Protein AF-A0A1Q8FRW7-F1 (afdb_monomer_lite)

Sequence (78 aa):
MASMKDAMTASSPPPAPQGPNRAPARFRKPLGFIAGLMAGLALWLIIAVVTDSVVMGVFFGLVPGLAIGLGLHLTAKR

pLDDT: mean 71.66, std 13.06, range [43.88, 89.19]

Secondary structure (DSSP, 8-state):
---TTTTSS--PPPPPP--S----GGG--SHHHHHHHHHHHHHHHHHHHHHS-HHHHIIIIIHHHHHHHHHHHHHHH-

Radius of gyration: 27.77 Å; chains: 1; bounding box: 25×24×95 Å

Structure (mmCIF, N/CA/C/O backbone):
data_AF-A0A1Q8FRW7-F1
#
_entry.id   AF-A0A1Q8FRW7-F1
#
loop_
_atom_site.group_PDB
_atom_site.id
_atom_site.type_symbol
_atom_site.label_atom_id
_atom_site.label_alt_id
_atom_site.label_comp_id
_atom_site.label_asym_id
_atom_site.label_entity_id
_atom_site.label_seq_id
_atom_site.pdbx_PDB_ins_code
_atom_site.Cartn_x
_atom_site.Cartn_y
_atom_site.Cartn_z
_atom_site.occupancy
_atom_site.B_iso_or_equiv
_atom_site.auth_seq_id
_atom_site.auth_comp_id
_atom_site.auth_asym_id
_atom_site.auth_atom_id
_atom_site.pdbx_PDB_model_num
ATOM 1 N N . MET A 1 1 ? -3.436 20.045 78.799 1.00 43.88 1 MET A N 1
ATOM 2 C CA . MET A 1 1 ? -3.817 18.733 78.232 1.00 43.88 1 MET A CA 1
ATOM 3 C C . MET A 1 1 ? -4.281 18.968 76.804 1.00 43.88 1 MET A C 1
ATOM 5 O O . MET A 1 1 ? -5.426 19.348 76.601 1.00 43.88 1 MET A O 1
ATOM 9 N N . ALA A 1 2 ? -3.360 18.879 75.840 1.00 50.16 2 ALA A N 1
ATOM 10 C CA . ALA A 1 2 ? -3.681 19.024 74.422 1.00 50.16 2 ALA A CA 1
ATOM 11 C C . ALA A 1 2 ? -4.394 17.751 73.947 1.00 50.16 2 ALA A C 1
ATOM 13 O O . ALA A 1 2 ? -3.973 16.637 74.258 1.00 50.16 2 ALA A O 1
ATOM 14 N N . SER A 1 3 ? -5.536 17.952 73.300 1.00 44.12 3 SER A N 1
ATOM 15 C CA . SER A 1 3 ? -6.523 16.937 72.958 1.00 44.12 3 SER A CA 1
ATOM 16 C C . SER A 1 3 ? -5.973 15.962 71.918 1.00 44.12 3 SER A C 1
ATOM 18 O O . SER A 1 3 ? -5.552 16.355 70.837 1.00 44.12 3 SER A O 1
ATOM 20 N N . MET A 1 4 ? -6.068 14.668 72.215 1.00 48.94 4 MET A N 1
ATOM 21 C CA . MET A 1 4 ? -5.689 13.523 71.371 1.00 48.94 4 MET A CA 1
ATOM 22 C C . MET A 1 4 ? -6.503 13.413 70.056 1.00 48.94 4 MET A C 1
ATOM 24 O O . MET A 1 4 ? -6.439 12.403 69.365 1.00 48.94 4 MET A O 1
ATOM 28 N N . LYS A 1 5 ? -7.286 14.446 69.713 1.00 52.34 5 LYS A N 1
ATOM 29 C CA . LYS A 1 5 ? -8.141 14.541 68.521 1.00 52.34 5 LYS A CA 1
ATOM 30 C C . LYS A 1 5 ? -7.434 15.159 67.308 1.00 52.34 5 LYS A C 1
ATOM 32 O O . LYS A 1 5 ? -7.876 14.913 66.192 1.00 52.34 5 LYS A O 1
ATOM 37 N N . ASP A 1 6 ? -6.317 15.862 67.502 1.00 48.78 6 ASP A N 1
ATOM 38 C CA . ASP A 1 6 ? -5.588 16.515 66.398 1.00 48.78 6 ASP A CA 1
ATOM 39 C C . ASP A 1 6 ? -4.700 15.549 65.590 1.00 48.78 6 ASP A C 1
ATOM 41 O O . ASP A 1 6 ? -4.220 15.885 64.512 1.00 48.78 6 ASP A O 1
ATOM 45 N N . ALA A 1 7 ? -4.503 14.316 66.069 1.00 49.50 7 ALA A N 1
ATOM 46 C CA . ALA A 1 7 ? -3.699 13.307 65.375 1.00 49.50 7 ALA A CA 1
ATOM 47 C C . ALA A 1 7 ? -4.484 12.507 64.314 1.00 49.50 7 ALA A C 1
ATOM 49 O O . ALA A 1 7 ? -3.896 11.685 63.613 1.00 49.50 7 ALA A O 1
ATOM 50 N N . MET A 1 8 ? -5.801 12.720 64.188 1.00 53.91 8 MET A N 1
ATOM 51 C CA . MET A 1 8 ? -6.687 11.850 63.400 1.00 53.91 8 MET A CA 1
ATOM 52 C C . MET A 1 8 ? -7.164 12.456 62.070 1.00 53.91 8 MET A C 1
ATOM 54 O O . MET A 1 8 ? -8.135 11.972 61.493 1.00 53.91 8 MET A O 1
ATOM 58 N N . THR A 1 9 ? -6.513 13.508 61.565 1.00 57.12 9 THR A N 1
ATOM 59 C CA . THR A 1 9 ? -6.942 14.198 60.334 1.00 57.12 9 THR A CA 1
ATOM 60 C C . THR A 1 9 ? -5.778 14.523 59.398 1.00 57.12 9 THR A C 1
ATOM 62 O O . THR A 1 9 ? -5.596 15.676 59.024 1.00 57.12 9 THR A O 1
ATOM 65 N N . ALA A 1 10 ? -4.960 13.540 59.011 1.00 58.84 10 ALA A N 1
ATOM 66 C CA . ALA A 1 10 ? -3.989 13.745 57.922 1.00 58.84 10 ALA A CA 1
ATOM 67 C C . ALA A 1 10 ? -3.515 12.458 57.218 1.00 58.84 10 ALA A C 1
ATOM 69 O O . ALA A 1 10 ? -2.412 12.426 56.683 1.00 58.84 10 ALA A O 1
ATOM 70 N N . SER A 1 11 ? -4.312 11.389 57.185 1.00 56.78 11 SER A N 1
ATOM 71 C CA . SER A 1 11 ? -4.004 10.210 56.360 1.00 56.78 11 SER A CA 1
ATOM 72 C C . SER A 1 11 ? -5.035 10.041 55.250 1.00 56.78 11 SER A C 1
ATOM 74 O O . SER A 1 11 ? -5.742 9.040 55.156 1.00 56.78 11 SER A O 1
ATOM 76 N N . SER A 1 12 ? -5.122 11.035 54.363 1.00 62.88 12 SER A N 1
ATOM 77 C CA . SER A 1 12 ? -5.670 10.774 53.033 1.00 62.88 12 SER A CA 1
ATOM 78 C C . SER A 1 12 ? -4.804 9.684 52.384 1.00 62.88 12 SER A C 1
ATOM 80 O O . SER A 1 12 ? -3.585 9.876 52.313 1.00 62.88 12 SER A O 1
ATOM 82 N N . PRO A 1 13 ? -5.370 8.543 51.949 1.00 69.88 13 PRO A N 1
ATOM 83 C CA . PRO A 1 13 ? -4.584 7.513 51.286 1.00 69.88 13 PRO A CA 1
ATOM 84 C C . PRO A 1 13 ? -3.891 8.119 50.056 1.00 69.88 13 PRO A C 1
ATOM 86 O O . PRO A 1 13 ? -4.488 8.973 49.389 1.00 69.88 13 PRO A O 1
ATOM 89 N N . PRO A 1 14 ? -2.638 7.726 49.753 1.00 69.31 14 PRO A N 1
ATOM 90 C CA . PRO A 1 14 ? -1.955 8.220 48.569 1.00 69.31 14 PRO A CA 1
ATOM 91 C C . PRO A 1 14 ? -2.818 7.904 47.340 1.00 69.31 14 PRO A C 1
ATOM 93 O O . PRO A 1 14 ? -3.338 6.787 47.237 1.00 69.31 14 PRO A O 1
ATOM 96 N N . PRO A 1 15 ? -3.027 8.873 46.431 1.00 65.31 15 PRO A N 1
ATOM 97 C CA . PRO A 1 15 ? -3.844 8.655 45.248 1.00 65.31 15 PRO A CA 1
ATOM 98 C C . PRO A 1 15 ? -3.304 7.448 44.479 1.00 65.31 15 PRO A C 1
ATOM 100 O O . PRO A 1 15 ? -2.103 7.352 44.220 1.00 65.31 15 PRO A O 1
ATOM 103 N N . ALA A 1 16 ? -4.197 6.506 44.162 1.00 68.88 16 ALA A N 1
ATOM 104 C CA . ALA A 1 16 ? -3.852 5.303 43.416 1.00 68.88 16 ALA A CA 1
ATOM 105 C C . ALA A 1 16 ? -3.090 5.682 42.132 1.00 68.88 16 ALA A C 1
ATOM 107 O O . ALA A 1 16 ? -3.425 6.706 41.522 1.00 68.88 16 ALA A O 1
ATOM 108 N N . PRO A 1 17 ? -2.092 4.882 41.700 1.00 66.12 17 PRO A N 1
ATOM 109 C CA . PRO A 1 17 ? -1.373 5.145 40.465 1.00 66.12 17 PRO A CA 1
ATOM 110 C C . PRO A 1 17 ? -2.392 5.306 39.344 1.00 66.12 17 PRO A C 1
ATOM 112 O O . PRO A 1 17 ? -3.157 4.383 39.055 1.00 66.12 17 PRO A O 1
ATOM 115 N N . GLN A 1 18 ? -2.437 6.494 38.743 1.00 64.25 18 GLN A N 1
ATOM 116 C CA . GLN A 1 18 ? -3.200 6.700 37.526 1.00 64.25 18 GLN A CA 1
ATOM 117 C C . GLN A 1 18 ? -2.620 5.713 36.516 1.00 64.25 18 GLN A C 1
ATOM 119 O O . GLN A 1 18 ? -1.476 5.858 36.082 1.00 64.25 18 GLN A O 1
ATOM 124 N N . GLY A 1 19 ? -3.380 4.649 36.229 1.00 62.22 19 GLY A N 1
ATOM 125 C CA . GLY A 1 19 ? -3.019 3.659 35.222 1.00 62.22 19 GLY A CA 1
ATOM 126 C C . GLY A 1 19 ? -2.626 4.370 33.928 1.00 62.22 19 GLY A C 1
ATOM 127 O O . GLY A 1 19 ? -3.064 5.506 33.720 1.00 62.22 19 GLY A O 1
ATOM 128 N N . PRO A 1 20 ? -1.789 3.735 33.086 1.00 58.75 20 PRO A N 1
ATOM 129 C CA . PRO A 1 20 ? -1.115 4.378 31.964 1.00 58.75 20 PRO A CA 1
ATOM 130 C C . PRO A 1 20 ? -2.079 5.321 31.268 1.00 58.75 20 PRO A C 1
ATOM 132 O O . PRO A 1 20 ? -3.108 4.869 30.761 1.00 58.75 20 PRO A O 1
ATOM 135 N N . ASN A 1 21 ? -1.767 6.619 31.356 1.00 55.66 21 ASN A N 1
ATOM 136 C CA . ASN A 1 21 ? -2.531 7.714 30.787 1.00 55.66 21 ASN A CA 1
ATOM 137 C C . ASN A 1 21 ? -2.775 7.359 29.322 1.00 55.66 21 ASN A C 1
ATOM 139 O O . ASN A 1 21 ? -1.895 7.524 28.475 1.00 55.66 21 ASN A O 1
ATOM 143 N N . ARG A 1 22 ? -3.931 6.744 29.043 1.00 58.22 22 ARG A N 1
ATOM 144 C CA . ARG A 1 22 ? -4.351 6.391 27.696 1.00 58.22 22 ARG A CA 1
ATOM 145 C C . ARG A 1 22 ? -4.615 7.731 27.054 1.00 58.22 22 ARG A C 1
ATOM 147 O O . ARG A 1 22 ? -5.706 8.281 27.202 1.00 58.22 22 ARG A O 1
ATOM 154 N N . ALA A 1 23 ? -3.571 8.267 26.422 1.00 61.50 23 ALA A N 1
ATOM 155 C CA . ALA A 1 23 ? -3.622 9.487 25.649 1.00 61.50 23 ALA A CA 1
ATOM 156 C C . ALA A 1 23 ? -4.940 9.484 24.865 1.00 61.50 23 ALA A C 1
ATOM 158 O O . ALA A 1 23 ? -5.299 8.445 24.294 1.00 61.50 23 ALA A O 1
ATOM 159 N N . PRO A 1 24 ? -5.707 10.584 24.906 1.00 52.31 24 PRO A N 1
ATOM 160 C CA . PRO A 1 24 ? -7.080 10.582 24.443 1.00 52.31 24 PRO A CA 1
ATOM 161 C C . PRO A 1 24 ? -7.131 10.031 23.020 1.00 52.31 24 PRO A C 1
ATOM 163 O O . PRO A 1 24 ? -6.510 10.571 22.103 1.00 52.31 24 PRO A O 1
ATOM 166 N N . ALA A 1 25 ? -7.918 8.966 22.836 1.00 55.78 25 ALA A N 1
ATOM 167 C CA . ALA A 1 25 ? -8.144 8.267 21.568 1.00 55.78 25 ALA A CA 1
ATOM 168 C C . ALA A 1 25 ? -8.638 9.184 20.426 1.00 55.78 25 ALA A C 1
ATOM 170 O O . ALA A 1 25 ? -8.766 8.756 19.284 1.00 55.78 25 ALA A O 1
ATOM 171 N N . ARG A 1 26 ? -8.866 10.469 20.715 1.00 53.16 26 ARG A N 1
ATOM 172 C CA . ARG A 1 26 ? -9.207 11.544 19.784 1.00 53.16 26 ARG A CA 1
ATOM 173 C C . ARG A 1 26 ? -8.090 11.859 18.770 1.00 53.16 26 ARG A C 1
ATOM 175 O O . ARG A 1 26 ? -8.380 12.454 17.739 1.00 53.16 26 ARG A O 1
ATOM 182 N N . PHE A 1 27 ? -6.847 11.422 19.017 1.00 51.78 27 PHE A N 1
ATOM 183 C CA . PHE A 1 27 ? -5.747 11.457 18.036 1.00 51.78 27 PHE A CA 1
ATOM 184 C C . PHE A 1 27 ? -5.604 10.179 17.194 1.00 51.78 27 PHE A C 1
ATOM 186 O O . PHE A 1 27 ? -4.684 10.100 16.378 1.00 51.78 27 PHE A O 1
ATOM 193 N N . ARG A 1 28 ? -6.546 9.224 17.267 1.00 57.56 28 ARG A N 1
ATOM 194 C CA . ARG A 1 28 ? -6.762 8.258 16.175 1.00 57.56 28 ARG A CA 1
ATOM 195 C C . ARG A 1 28 ? -7.391 8.983 14.977 1.00 57.56 28 ARG A C 1
ATOM 197 O O . ARG A 1 28 ? -8.493 8.679 14.534 1.00 57.56 28 ARG A O 1
ATOM 204 N N . LYS A 1 29 ? -6.669 9.964 14.426 1.00 60.41 29 LYS A N 1
ATOM 205 C CA . LYS A 1 29 ? -6.809 10.334 13.016 1.00 60.41 29 LYS A CA 1
ATOM 206 C C . LYS A 1 29 ? -6.674 9.043 12.196 1.00 60.41 29 LYS A C 1
ATOM 208 O O . LYS A 1 29 ? -6.054 8.094 12.685 1.00 60.41 29 LYS A O 1
ATOM 213 N N . PRO A 1 30 ? -7.202 8.976 10.966 1.00 67.81 30 PRO A N 1
ATOM 214 C CA . PRO A 1 30 ? -7.024 7.831 10.073 1.00 67.81 30 PRO A CA 1
ATOM 215 C C . PRO A 1 30 ? -5.559 7.710 9.598 1.00 67.81 30 PRO A C 1
ATOM 217 O O . PRO A 1 30 ? -5.292 7.500 8.425 1.00 67.81 30 PRO A O 1
ATOM 220 N N . LEU A 1 31 ? -4.593 7.854 10.507 1.00 67.31 31 LEU A N 1
ATOM 221 C CA . LEU A 1 31 ? -3.161 7.838 10.290 1.00 67.31 31 LEU A CA 1
ATOM 222 C C . LEU A 1 31 ? -2.737 6.498 9.695 1.00 67.31 31 LEU A C 1
ATOM 224 O O . LEU A 1 31 ? -1.927 6.495 8.786 1.00 67.31 31 LEU A O 1
ATOM 228 N N . GLY A 1 32 ? -3.350 5.383 10.115 1.00 71.56 32 GLY A N 1
ATOM 229 C CA . GLY A 1 32 ? -3.114 4.072 9.498 1.00 71.56 32 GLY A CA 1
ATOM 230 C C . GLY A 1 32 ? -3.566 3.999 8.035 1.00 71.56 32 GLY A C 1
ATOM 231 O O . GLY A 1 32 ? -2.862 3.435 7.204 1.00 71.56 32 GLY A O 1
ATOM 232 N N . PHE A 1 33 ? -4.694 4.633 7.697 1.00 74.88 33 PHE A N 1
ATOM 233 C CA . PHE A 1 33 ? -5.183 4.696 6.317 1.00 74.88 33 PHE A CA 1
ATOM 234 C C . PHE A 1 33 ? -4.310 5.610 5.454 1.00 74.88 33 PHE A C 1
ATOM 236 O O . PHE A 1 33 ? -3.876 5.212 4.380 1.00 74.88 33 PHE A O 1
ATOM 243 N N . ILE A 1 34 ? -4.014 6.818 5.946 1.00 81.31 34 ILE A N 1
ATOM 244 C CA . ILE A 1 34 ? -3.186 7.801 5.237 1.00 81.31 34 ILE A CA 1
ATOM 245 C C . ILE A 1 34 ? -1.760 7.270 5.059 1.00 81.31 34 ILE A C 1
ATOM 247 O O . ILE A 1 34 ? -1.205 7.399 3.974 1.00 81.31 34 ILE A O 1
ATOM 251 N N . ALA A 1 35 ? -1.182 6.638 6.084 1.00 81.81 35 ALA A N 1
ATOM 252 C CA . ALA A 1 35 ? 0.140 6.026 5.992 1.00 81.81 35 ALA A CA 1
ATOM 253 C C . ALA A 1 35 ? 0.162 4.889 4.963 1.00 81.81 35 ALA A C 1
ATOM 255 O O . ALA A 1 35 ? 1.061 4.860 4.129 1.00 81.81 35 ALA A O 1
ATOM 256 N N . GLY A 1 36 ? -0.842 4.002 4.967 1.00 80.62 36 GLY A N 1
ATOM 257 C CA . GLY A 1 36 ? -0.957 2.940 3.962 1.00 80.62 36 GLY A CA 1
ATOM 258 C C . GLY A 1 36 ? -1.119 3.484 2.540 1.00 80.62 36 GLY A C 1
ATOM 259 O O . GLY A 1 36 ? -0.443 3.022 1.624 1.00 80.62 36 GLY A O 1
ATOM 260 N N . LEU A 1 37 ? -1.943 4.521 2.363 1.00 83.19 37 LEU A N 1
ATOM 261 C CA . LEU A 1 37 ? -2.171 5.153 1.064 1.00 83.19 37 LEU A CA 1
ATOM 262 C C . LEU A 1 37 ? -0.916 5.868 0.547 1.00 83.19 37 LEU A C 1
ATOM 264 O O . LEU A 1 37 ? -0.549 5.671 -0.605 1.00 83.19 37 LEU A O 1
ATOM 268 N N . MET A 1 38 ? -0.220 6.634 1.391 1.00 86.12 38 MET A N 1
ATOM 269 C CA . MET A 1 38 ? 1.021 7.322 1.010 1.00 86.12 38 MET A CA 1
ATOM 270 C C . MET A 1 38 ? 2.158 6.343 0.720 1.00 86.12 38 MET A C 1
ATOM 272 O O . MET A 1 38 ? 2.866 6.513 -0.270 1.00 86.12 38 MET A O 1
ATOM 276 N N . ALA A 1 39 ? 2.306 5.292 1.532 1.00 84.00 39 ALA A N 1
ATOM 277 C CA . ALA A 1 39 ? 3.285 4.238 1.280 1.00 84.00 39 ALA A CA 1
ATOM 278 C C . ALA A 1 39 ? 2.984 3.496 -0.032 1.00 84.00 39 ALA A C 1
ATOM 280 O O . ALA A 1 39 ? 3.888 3.283 -0.836 1.00 84.00 39 ALA A O 1
ATOM 281 N N . GLY A 1 40 ? 1.712 3.169 -0.286 1.00 85.75 40 GLY A N 1
ATOM 282 C CA . GLY A 1 40 ? 1.265 2.560 -1.538 1.00 85.75 40 GLY A CA 1
ATOM 283 C C . GLY A 1 40 ? 1.529 3.424 -2.762 1.00 85.75 40 GLY A C 1
ATOM 284 O O . GLY A 1 40 ? 2.006 2.927 -3.778 1.00 85.75 40 GLY A O 1
ATOM 285 N N . LEU A 1 41 ? 1.253 4.725 -2.659 1.00 85.88 41 LEU A N 1
ATOM 286 C CA . LEU A 1 41 ? 1.438 5.675 -3.753 1.00 85.88 41 LEU A CA 1
ATOM 287 C C . LEU A 1 41 ? 2.924 5.920 -4.047 1.00 85.88 41 LEU A C 1
ATOM 289 O O . LEU A 1 41 ? 3.319 5.955 -5.209 1.00 85.88 41 LEU A O 1
ATOM 293 N N . ALA A 1 42 ? 3.755 6.029 -3.006 1.00 88.19 42 ALA A N 1
ATOM 294 C CA . ALA A 1 42 ? 5.204 6.128 -3.155 1.00 88.19 42 ALA A CA 1
ATOM 295 C C . ALA A 1 42 ? 5.781 4.862 -3.802 1.00 88.19 42 ALA A C 1
ATOM 297 O O . ALA A 1 42 ? 6.557 4.956 -4.751 1.00 88.19 42 ALA A O 1
ATOM 298 N N . LEU A 1 43 ? 5.362 3.680 -3.342 1.00 84.25 43 LEU A N 1
ATOM 299 C CA . LEU A 1 43 ? 5.814 2.410 -3.906 1.00 84.25 43 LEU A CA 1
ATOM 300 C C . LEU A 1 43 ? 5.348 2.233 -5.356 1.00 84.25 43 LEU A C 1
ATOM 302 O O . LEU A 1 43 ? 6.131 1.813 -6.204 1.00 84.25 43 LEU A O 1
ATOM 306 N N . TRP A 1 44 ? 4.103 2.611 -5.656 1.00 83.44 44 TRP A N 1
ATOM 307 C CA . TRP A 1 44 ? 3.573 2.649 -7.020 1.00 83.44 44 TRP A CA 1
ATOM 308 C C . TRP A 1 44 ? 4.447 3.511 -7.931 1.00 83.44 44 TRP A C 1
ATOM 310 O O . TRP A 1 44 ? 4.847 3.050 -8.999 1.00 83.44 44 TRP A O 1
ATOM 320 N N . LEU A 1 45 ? 4.785 4.726 -7.486 1.00 85.31 45 LEU A N 1
ATOM 321 C CA . LEU A 1 45 ? 5.603 5.665 -8.250 1.00 85.31 45 LEU A CA 1
ATOM 322 C C . LEU A 1 45 ? 7.011 5.107 -8.501 1.00 85.31 45 LEU A C 1
ATOM 324 O O . LEU A 1 45 ? 7.494 5.158 -9.627 1.00 85.31 45 LEU A O 1
ATOM 328 N N . ILE A 1 46 ? 7.646 4.531 -7.475 1.00 87.38 46 ILE A N 1
ATOM 329 C CA . ILE A 1 46 ? 8.984 3.929 -7.589 1.00 87.38 46 ILE A CA 1
ATOM 330 C C . ILE A 1 46 ? 8.973 2.805 -8.625 1.00 87.38 46 ILE A C 1
ATOM 332 O O . ILE A 1 46 ? 9.821 2.779 -9.512 1.00 87.38 46 ILE A O 1
ATOM 336 N N . ILE A 1 47 ? 8.002 1.894 -8.550 1.00 80.25 47 ILE A N 1
ATOM 337 C CA . ILE A 1 47 ? 7.925 0.758 -9.472 1.00 80.25 47 ILE A CA 1
ATOM 338 C C . ILE A 1 47 ? 7.617 1.238 -10.890 1.00 80.25 47 ILE A C 1
ATOM 340 O O . ILE A 1 47 ? 8.275 0.790 -11.825 1.00 80.25 47 ILE A O 1
ATOM 344 N N . ALA A 1 48 ? 6.672 2.165 -11.057 1.00 80.38 48 ALA A N 1
ATOM 345 C CA . ALA A 1 48 ? 6.324 2.711 -12.366 1.00 80.38 48 ALA A CA 1
ATOM 346 C C . ALA A 1 48 ? 7.530 3.379 -13.045 1.00 80.38 48 ALA A C 1
ATOM 348 O O . ALA A 1 48 ? 7.755 3.149 -14.228 1.00 80.38 48 ALA A O 1
ATOM 349 N N . VAL A 1 49 ? 8.334 4.138 -12.292 1.00 87.50 49 VAL A N 1
ATOM 350 C CA . VAL A 1 49 ? 9.544 4.796 -12.812 1.00 87.50 49 VAL A CA 1
ATOM 351 C C . VAL A 1 49 ? 10.657 3.789 -13.111 1.00 87.50 49 VAL A C 1
ATOM 353 O O . VAL A 1 49 ? 11.307 3.892 -14.143 1.00 87.50 49 VAL A O 1
ATOM 356 N N . VAL A 1 50 ? 10.887 2.806 -12.236 1.00 89.19 50 VAL A N 1
ATOM 357 C CA . VAL A 1 50 ? 11.986 1.834 -12.401 1.00 89.19 50 VAL A CA 1
ATOM 358 C C . VAL A 1 50 ? 11.701 0.812 -13.506 1.00 89.19 50 VAL A C 1
ATOM 360 O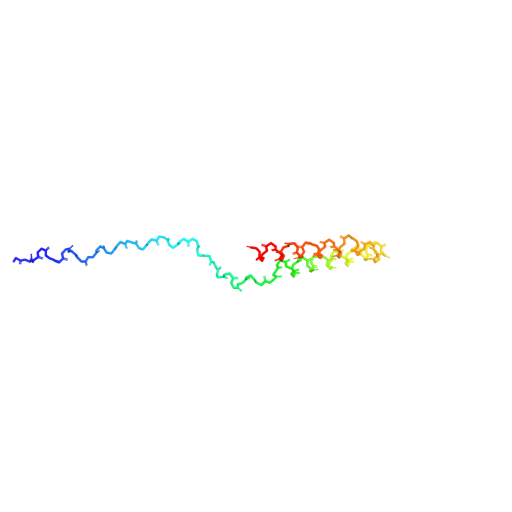 O . VAL A 1 50 ? 12.629 0.337 -14.153 1.00 89.19 50 VAL A O 1
ATOM 363 N N . THR A 1 51 ? 10.435 0.451 -13.716 1.00 85.62 51 THR A N 1
ATOM 364 C CA . THR A 1 51 ? 10.046 -0.591 -14.683 1.00 85.62 51 THR A CA 1
ATOM 365 C C . THR A 1 51 ? 9.491 -0.046 -15.995 1.00 85.62 51 THR A C 1
ATOM 367 O O . THR A 1 51 ? 9.181 -0.843 -16.878 1.00 85.62 51 THR A O 1
ATOM 370 N N . ASP A 1 52 ? 9.309 1.276 -16.106 1.00 83.88 52 ASP A N 1
ATOM 371 C CA . ASP A 1 52 ? 8.572 1.941 -17.198 1.00 83.88 52 ASP A CA 1
ATOM 372 C C . ASP A 1 52 ? 7.170 1.329 -17.435 1.00 83.88 52 ASP A C 1
ATOM 374 O O . ASP A 1 52 ? 6.569 1.402 -18.506 1.00 83.88 52 ASP A O 1
ATOM 378 N N . SER A 1 53 ? 6.637 0.652 -16.412 1.00 81.00 53 SER A N 1
ATOM 379 C CA . SER A 1 53 ? 5.402 -0.116 -16.482 1.00 81.00 53 SER A CA 1
ATOM 380 C C . SER A 1 53 ? 4.468 0.322 -15.371 1.00 81.00 53 SER A C 1
ATOM 382 O O . SER A 1 53 ? 4.544 -0.103 -14.214 1.00 81.00 53 SER A O 1
ATOM 384 N N . VAL A 1 54 ? 3.514 1.164 -15.760 1.00 80.94 54 VAL A N 1
ATOM 385 C CA . VAL A 1 54 ? 2.441 1.644 -14.881 1.00 80.94 54 VAL A CA 1
ATOM 386 C C . VAL A 1 54 ? 1.638 0.469 -14.312 1.00 80.94 54 VAL A C 1
ATOM 388 O O . VAL A 1 54 ? 1.228 0.502 -13.152 1.00 80.94 54 VAL A O 1
ATOM 391 N N . VAL A 1 55 ? 1.464 -0.600 -15.098 1.00 86.25 55 VAL A N 1
ATOM 392 C CA . VAL A 1 55 ? 0.740 -1.816 -14.696 1.00 86.25 55 VAL A CA 1
ATOM 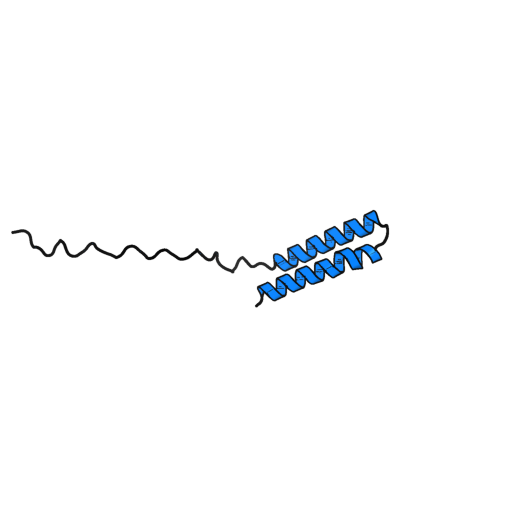393 C C . VAL A 1 55 ? 1.442 -2.509 -13.527 1.00 86.25 55 VAL A C 1
ATOM 395 O O . VAL A 1 55 ? 0.795 -2.812 -12.523 1.00 86.25 55 VAL A O 1
ATOM 398 N N . MET A 1 56 ? 2.763 -2.695 -13.609 1.00 79.75 56 MET A N 1
ATOM 399 C CA . MET A 1 56 ? 3.567 -3.235 -12.504 1.00 79.75 56 MET A CA 1
ATOM 400 C C . MET A 1 56 ? 3.450 -2.360 -11.254 1.00 79.75 56 MET A C 1
ATOM 402 O O . MET A 1 56 ? 3.223 -2.877 -10.159 1.00 79.75 56 MET A O 1
ATOM 406 N N . GLY A 1 57 ? 3.504 -1.035 -11.418 1.00 78.44 57 GLY A N 1
ATOM 407 C CA . GLY A 1 57 ? 3.280 -0.102 -10.316 1.00 78.44 57 GLY A CA 1
ATOM 408 C C . GLY A 1 57 ? 1.948 -0.349 -9.611 1.00 78.44 57 GLY A C 1
ATOM 409 O O . GLY A 1 57 ? 1.899 -0.404 -8.379 1.00 78.44 57 GLY A O 1
ATOM 410 N N . VAL A 1 58 ? 0.853 -0.522 -10.363 1.00 81.00 58 VAL A N 1
ATOM 411 C CA . VAL A 1 58 ? -0.497 -0.717 -9.796 1.00 81.00 58 VAL A CA 1
ATOM 412 C C . VAL A 1 58 ? -0.584 -2.002 -8.975 1.00 81.00 58 VAL A C 1
ATOM 414 O O . VAL A 1 58 ? -1.037 -1.947 -7.829 1.00 81.00 58 VAL A O 1
ATOM 417 N N . PHE A 1 59 ? -0.129 -3.134 -9.515 1.00 86.75 59 PHE A N 1
ATOM 418 C CA . PHE A 1 59 ? -0.247 -4.433 -8.841 1.00 86.75 59 PHE A CA 1
ATOM 419 C C . PHE A 1 59 ? 0.670 -4.581 -7.625 1.00 86.75 59 PHE A C 1
ATOM 421 O O . PHE A 1 59 ? 0.275 -5.221 -6.651 1.00 86.75 59 PHE A O 1
ATOM 428 N N . PHE A 1 60 ? 1.863 -3.986 -7.657 1.00 81.88 60 PHE A N 1
ATOM 429 C CA . PHE A 1 60 ? 2.865 -4.162 -6.601 1.00 81.88 60 PHE A CA 1
ATOM 430 C C . PHE A 1 60 ? 2.974 -2.975 -5.634 1.00 81.88 60 PHE A C 1
ATOM 432 O O . PHE A 1 60 ? 3.485 -3.140 -4.530 1.00 81.88 60 PHE A O 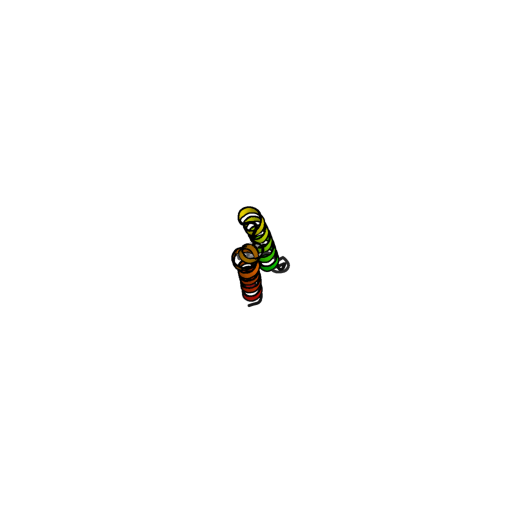1
ATOM 439 N N . GLY A 1 61 ? 2.467 -1.797 -6.002 1.00 78.81 61 GLY A N 1
ATOM 440 C CA . GLY A 1 61 ? 2.480 -0.599 -5.160 1.00 78.81 61 GLY A CA 1
ATOM 441 C C . GLY A 1 61 ? 1.092 -0.171 -4.691 1.00 78.81 61 GLY A C 1
ATOM 442 O O . GLY A 1 61 ? 0.805 -0.163 -3.492 1.00 78.81 61 GLY A O 1
ATOM 443 N N . LEU A 1 62 ? 0.205 0.150 -5.636 1.00 78.62 62 LEU A N 1
ATOM 444 C CA . LEU A 1 62 ? -1.073 0.800 -5.324 1.00 78.62 62 LEU A CA 1
ATOM 445 C C . LEU A 1 62 ? -2.083 -0.157 -4.678 1.00 78.62 62 LEU A C 1
ATOM 447 O O . LEU A 1 62 ? -2.637 0.157 -3.626 1.00 78.62 62 LEU A O 1
ATOM 451 N N . VAL A 1 63 ? -2.312 -1.328 -5.283 1.00 85.75 63 VAL A N 1
ATOM 452 C CA . VAL A 1 63 ? -3.267 -2.329 -4.776 1.00 85.75 63 VAL A CA 1
ATOM 453 C C . VAL A 1 63 ? -2.871 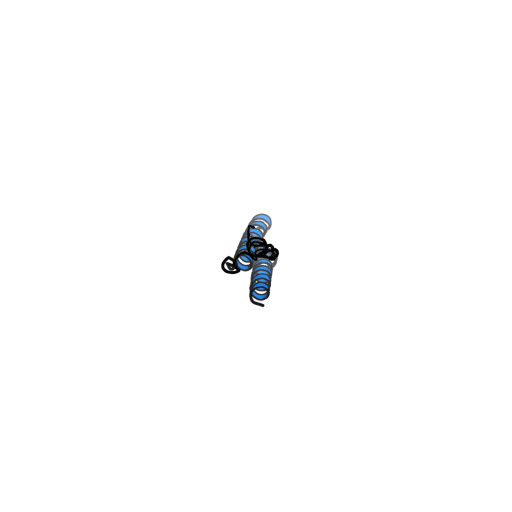-2.825 -3.376 1.00 85.75 63 VAL A C 1
ATOM 455 O O . VAL A 1 63 ? -3.718 -2.774 -2.478 1.00 85.75 63 VAL A O 1
ATOM 458 N N . PRO A 1 64 ? -1.609 -3.226 -3.118 1.00 79.19 64 PRO A N 1
ATOM 459 C CA . PRO A 1 64 ? -1.189 -3.653 -1.788 1.00 79.19 64 PRO A CA 1
ATOM 460 C C . PRO A 1 64 ? -1.230 -2.509 -0.771 1.00 79.19 64 PRO A C 1
ATOM 462 O O . PRO A 1 64 ? -1.684 -2.707 0.355 1.00 79.19 64 PRO A O 1
ATOM 465 N N . GLY A 1 65 ? -0.821 -1.296 -1.156 1.00 82.62 65 GLY A N 1
ATOM 466 C CA . GLY A 1 65 ? -0.857 -0.137 -0.263 1.00 82.62 65 GLY A CA 1
ATOM 467 C C . GLY A 1 65 ? -2.274 0.270 0.148 1.00 82.62 65 GLY A C 1
ATOM 468 O O . GLY A 1 65 ? -2.520 0.555 1.323 1.00 82.62 65 GLY A O 1
ATOM 469 N N . LEU A 1 66 ? -3.234 0.205 -0.781 1.00 82.12 66 LEU A N 1
ATOM 470 C CA . LEU A 1 66 ? -4.654 0.382 -0.470 1.00 82.12 66 LEU A CA 1
ATOM 471 C C . LEU A 1 66 ? -5.171 -0.723 0.456 1.00 82.12 66 LEU A C 1
ATOM 473 O O . LEU A 1 66 ? -5.869 -0.410 1.419 1.00 82.12 66 LEU A O 1
ATOM 477 N N . ALA A 1 67 ? -4.804 -1.986 0.216 1.00 85.56 67 ALA A N 1
ATOM 478 C CA . ALA A 1 67 ? -5.208 -3.108 1.064 1.00 85.56 67 ALA A CA 1
ATOM 479 C C . ALA A 1 67 ? -4.691 -2.960 2.507 1.00 85.56 67 ALA A C 1
ATOM 481 O O . ALA A 1 67 ? -5.451 -3.152 3.458 1.00 85.56 67 ALA A O 1
ATOM 482 N N . ILE A 1 68 ? -3.432 -2.546 2.681 1.00 82.50 68 ILE A N 1
ATOM 483 C CA . ILE A 1 68 ? -2.833 -2.274 3.996 1.00 82.50 68 ILE A CA 1
ATOM 484 C C . ILE A 1 68 ? -3.533 -1.086 4.664 1.00 82.50 68 ILE A C 1
ATOM 486 O O . ILE A 1 68 ? -3.944 -1.185 5.822 1.00 82.50 68 ILE A O 1
ATOM 490 N N . GLY A 1 69 ? -3.723 0.020 3.938 1.00 78.62 69 GLY A N 1
ATOM 491 C CA . GLY A 1 69 ? -4.422 1.198 4.451 1.00 78.62 69 GLY A CA 1
ATOM 492 C C . GLY A 1 69 ? -5.844 0.875 4.917 1.00 78.62 69 GLY A C 1
ATOM 493 O O . GLY A 1 69 ? -6.236 1.28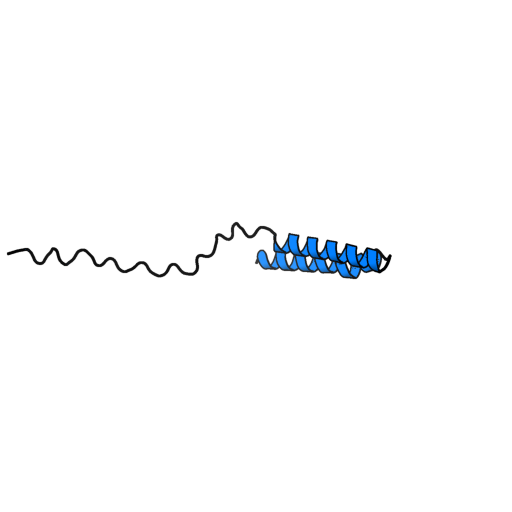0 6.016 1.00 78.62 69 GLY A O 1
ATOM 494 N N . LEU A 1 70 ? -6.599 0.099 4.129 1.00 80.38 70 LEU A N 1
ATOM 495 C CA . LEU A 1 70 ? -7.937 -0.369 4.501 1.00 80.38 70 LEU A CA 1
ATOM 496 C C . LEU A 1 70 ? -7.892 -1.305 5.712 1.00 80.38 70 LEU A C 1
ATOM 498 O O . LEU A 1 70 ? -8.667 -1.118 6.648 1.00 80.38 70 LEU A O 1
ATOM 502 N N . GLY A 1 71 ? -6.987 -2.287 5.722 1.00 80.44 71 GLY A N 1
ATOM 503 C CA . GLY A 1 71 ? -6.852 -3.256 6.812 1.00 80.44 71 GLY A CA 1
ATOM 504 C C . GLY A 1 71 ? -6.540 -2.587 8.150 1.00 80.44 71 GLY A C 1
ATOM 505 O O . GLY A 1 71 ? -7.188 -2.877 9.159 1.00 80.44 71 GLY A O 1
ATOM 506 N N . LEU A 1 72 ? -5.624 -1.616 8.156 1.00 79.44 72 LEU A N 1
ATOM 507 C CA . LEU A 1 72 ? -5.314 -0.810 9.339 1.00 79.44 72 LEU A CA 1
ATOM 508 C C . LEU A 1 72 ? -6.498 0.070 9.758 1.00 79.44 72 LEU A C 1
ATOM 510 O O . LEU A 1 72 ? -6.772 0.202 10.952 1.00 79.44 72 LEU A O 1
ATOM 514 N N . HIS A 1 73 ? -7.232 0.643 8.798 1.00 77.38 73 HIS A N 1
ATOM 515 C CA . HIS A 1 73 ? -8.421 1.447 9.087 1.00 77.38 73 HIS A CA 1
ATOM 516 C C . HIS A 1 73 ? -9.551 0.620 9.714 1.00 77.38 73 HIS A C 1
ATOM 518 O O . HIS A 1 73 ? -10.156 1.054 10.694 1.00 77.38 73 HIS A O 1
ATOM 524 N N . LEU A 1 74 ? -9.814 -0.579 9.185 1.00 78.81 74 LEU A N 1
ATOM 525 C CA . LEU A 1 74 ? -10.810 -1.515 9.716 1.00 78.81 74 LEU A CA 1
ATOM 526 C C . LEU A 1 74 ? -10.409 -2.036 11.100 1.00 78.81 74 LEU A C 1
ATOM 528 O O . LEU A 1 74 ? -11.255 -2.117 11.988 1.00 78.81 74 LEU A O 1
ATOM 532 N N . THR A 1 75 ? -9.121 -2.318 11.310 1.00 73.12 75 THR A N 1
ATOM 533 C CA . THR A 1 75 ? -8.589 -2.756 12.613 1.00 73.12 75 THR A CA 1
ATOM 534 C C . THR A 1 75 ? -8.689 -1.656 13.666 1.00 73.12 75 THR A C 1
ATOM 536 O O . THR A 1 75 ? -8.966 -1.939 14.822 1.00 73.12 75 THR 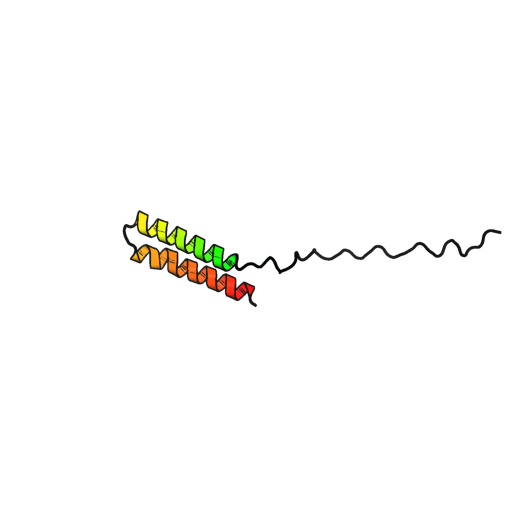A O 1
ATOM 539 N N . ALA A 1 76 ? -8.513 -0.390 13.282 1.00 67.81 76 ALA A N 1
ATOM 540 C CA . ALA A 1 76 ? -8.660 0.740 14.198 1.00 67.81 76 ALA A CA 1
ATOM 541 C C . ALA A 1 76 ? -10.124 1.081 14.540 1.00 67.81 76 ALA A C 1
ATOM 543 O O . ALA A 1 76 ? -10.352 1.818 15.505 1.00 67.81 76 ALA A O 1
ATOM 544 N N . LYS A 1 77 ? -11.080 0.598 13.730 1.00 63.50 77 LYS A N 1
ATOM 545 C CA . LYS A 1 77 ? -12.531 0.774 13.910 1.00 63.50 77 LYS A CA 1
ATOM 546 C C . LYS A 1 77 ? -13.190 -0.319 14.762 1.00 63.50 77 LYS A C 1
ATOM 548 O O . LYS A 1 77 ? -14.282 -0.062 15.264 1.00 63.50 77 LYS A O 1
ATOM 553 N N . ARG A 1 78 ? -12.578 -1.502 14.879 1.00 54.84 78 ARG A N 1
ATOM 554 C CA . ARG A 1 78 ? -12.950 -2.528 15.870 1.00 54.84 78 ARG A CA 1
ATOM 555 C C . ARG A 1 78 ? -12.354 -2.195 17.235 1.00 54.84 78 ARG A C 1
ATOM 557 O O . ARG A 1 78 ? -13.005 -2.578 18.226 1.00 54.84 78 ARG A O 1
#

Foldseek 3Di:
DPDPVVVPPDCPDDPDPPPDPPPPCVPVDLCQLVVLQVQLVVQLVVCCVVVVDNPRSCVPRHVRSNVRSVVSSVVSVD